Protein 1RDS (pdb70)

Organism: Aspergillus phoenicis (NCBI:txid5063)

Structure (mmCIF, N/CA/C/O backbone):
data_1RDS
#
_entry.id   1RDS
#
_cell.length_a   46.520
_cell.length_b   60.570
_cell.length_c   34.950
_cell.angle_alpha   90.00
_cell.angle_beta   90.00
_cell.angle_gamma   90.00
#
_symmetry.space_group_name_H-M   'P 21 21 21'
#
loop_
_entity.id
_entity.type
_entity.pdbx_description
1 polymer 'RIBONUCLEASE MS'
2 non-polymer "2'-FLUOROGUANYLYL-(3'-5')-PHOSPHOCYTIDINE"
3 water water
#
loop_
_atom_site.group_PDB
_atom_site.id
_atom_site.type_symbol
_atom_site.label_atom_id
_atom_site.label_alt_id
_atom_site.label_comp_id
_atom_site.label_asym_id
_atom_site.label_entity_id
_atom_site.label_seq_id
_atom_site.pdbx_PDB_ins_code
_atom_site.Cartn_x
_atom_site.Cartn_y
_atom_site.Cartn_z
_atom_site.occupancy
_atom_site.B_iso_or_equiv
_atom_site.auth_seq_id
_atom_site.auth_comp_id
_atom_site.auth_asym_id
_atom_site.auth_atom_id
_atom_site.pdbx_PDB_model_num
ATOM 1 N N . GLU A 1 1 ? 12.518 60.723 20.075 1.00 56.64 1 GLU A N 1
ATOM 2 C CA . GLU A 1 1 ? 13.713 61.018 20.866 1.00 50.41 1 GLU A CA 1
ATOM 3 C C . GLU A 1 1 ? 13.453 60.785 22.340 1.00 47.15 1 GLU A C 1
ATOM 4 O O . GLU A 1 1 ? 13.994 61.425 23.260 1.00 49.32 1 GLU A O 1
ATOM 10 N N . SER A 1 2 ? 12.621 59.773 22.610 1.00 42.14 2 SER A N 1
ATOM 11 C CA . SER A 1 2 ? 12.381 59.429 24.038 1.00 38.18 2 SER A CA 1
ATOM 12 C C . SER A 1 2 ? 13.482 58.423 24.430 1.00 30.23 2 SER A C 1
ATOM 13 O O . SER A 1 2 ? 14.140 57.856 23.553 1.00 29.88 2 SER A O 1
ATOM 16 N N . CYS A 1 3 ? 13.675 58.197 25.707 1.00 24.15 3 CYS A N 1
ATOM 17 C CA . CYS A 1 3 ? 14.662 57.217 26.185 1.00 21.71 3 CYS A CA 1
ATOM 18 C C . CYS A 1 3 ? 13.993 55.841 26.153 1.00 21.36 3 CYS A C 1
ATOM 19 O O . CYS A 1 3 ? 13.130 55.570 27.027 1.00 24.43 3 CYS A O 1
ATOM 22 N N . GLU A 1 4 ? 14.316 54.984 25.214 1.00 22.27 4 GLU A N 1
ATOM 23 C CA . GLU A 1 4 ? 13.711 53.618 25.210 1.00 16.43 4 GLU A CA 1
ATOM 24 C C . GLU A 1 4 ? 14.204 53.016 26.527 1.00 20.77 4 GLU A C 1
ATOM 25 O O . GLU A 1 4 ? 13.445 52.591 27.407 1.00 18.75 4 GLU A O 1
ATOM 31 N N . TYR A 1 5 ? 15.532 53.065 26.674 1.00 17.65 5 TYR A N 1
ATOM 32 C CA . TYR A 1 5 ? 16.115 52.568 27.916 1.00 20.42 5 TYR A CA 1
ATOM 33 C C . TYR A 1 5 ? 16.973 53.647 28.580 1.00 20.42 5 TYR A C 1
ATOM 34 O O . TYR A 1 5 ? 17.551 54.428 27.839 1.00 20.07 5 TYR A O 1
ATOM 43 N N . THR A 1 6 ? 17.043 53.583 29.879 1.00 20.56 6 THR A N 1
ATOM 44 C CA . THR A 1 6 ? 17.880 54.478 30.663 1.00 20.11 6 THR A CA 1
ATOM 45 C C . THR A 1 6 ? 18.836 53.615 31.490 1.00 20.84 6 THR A C 1
ATOM 46 O O . THR A 1 6 ? 18.341 52.945 32.412 1.00 19.81 6 THR A O 1
ATOM 50 N N . CYS A 1 7 ? 20.109 53.663 31.158 1.00 17.13 7 CYS A N 1
ATOM 51 C CA . CYS A 1 7 ? 21.167 52.869 31.861 1.00 20.68 7 CYS A CA 1
ATOM 52 C C . CYS A 1 7 ? 21.859 53.756 32.875 1.00 19.68 7 CYS A C 1
ATOM 53 O O . CYS A 1 7 ? 22.682 54.586 32.455 1.00 19.43 7 CYS A O 1
ATOM 56 N N . GLY A 1 8 ? 21.573 53.649 34.152 1.00 22.76 8 GLY A N 1
ATOM 57 C CA . GLY A 1 8 ? 22.192 54.528 35.171 1.00 22.53 8 GLY A CA 1
ATOM 58 C C . GLY A 1 8 ? 21.601 55.914 34.798 1.00 25.51 8 GLY A C 1
ATOM 59 O O . GLY A 1 8 ? 20.383 56.134 34.908 1.00 27.81 8 GLY A O 1
ATOM 60 N N . SER A 1 9 ? 22.478 56.767 34.318 1.00 23.27 9 SER A N 1
ATOM 61 C CA . SER A 1 9 ? 22.039 58.102 33.905 1.00 26.83 9 SER A CA 1
ATOM 62 C C . SER A 1 9 ? 22.041 58.254 32.394 1.00 24.13 9 SER A C 1
ATOM 63 O O . SER A 1 9 ? 21.722 59.331 31.820 1.00 25.99 9 SER A O 1
ATOM 66 N N . THR A 1 10 ? 22.358 57.212 31.642 1.00 20.02 10 THR A N 1
ATOM 67 C CA . THR A 1 10 ? 22.396 57.302 30.199 1.00 15.12 10 THR A CA 1
ATOM 68 C C . THR A 1 10 ? 21.107 56.942 29.479 1.00 20.77 10 THR A C 1
ATOM 69 O O . THR A 1 10 ? 20.544 55.836 29.571 1.00 22.53 10 THR A O 1
ATOM 73 N N . CYS A 1 11 ? 20.722 57.898 28.684 1.00 15.48 11 CYS A N 1
ATOM 74 C CA . CYS A 1 11 ? 19.569 57.879 27.806 1.00 17.85 11 CYS A CA 1
ATOM 75 C C . CYS A 1 11 ? 19.779 57.266 26.451 1.00 16.12 11 CYS A C 1
ATOM 76 O O . CYS A 1 11 ? 20.458 57.771 25.547 1.00 16.28 11 CYS A O 1
ATOM 79 N N . TYR A 1 12 ? 19.109 56.124 26.196 1.00 17.36 12 TYR A N 1
ATOM 80 C CA . TYR A 1 12 ? 19.208 55.492 24.890 1.00 14.70 12 TYR A CA 1
ATOM 81 C C . TYR A 1 12 ? 17.865 55.632 24.188 1.00 16.16 12 TYR A C 1
ATOM 82 O O . TYR A 1 12 ? 16.859 55.246 24.775 1.00 19.88 12 TYR A O 1
ATOM 91 N N . TRP A 1 13 ? 17.975 56.137 23.004 1.00 16.84 13 TRP A N 1
ATOM 92 C CA . TRP A 1 13 ? 16.835 56.313 22.106 1.00 17.89 13 TRP A CA 1
ATOM 93 C C . TRP A 1 13 ? 16.671 54.960 21.374 1.00 20.51 13 TRP A C 1
ATOM 94 O O . TRP A 1 13 ? 17.682 54.246 21.258 1.00 17.01 13 TRP A O 1
ATOM 105 N N . SER A 1 14 ? 15.475 54.745 20.848 1.00 19.37 14 SER A N 1
ATOM 106 C CA . SER A 1 14 ? 15.174 53.515 20.121 1.00 15.89 14 SER A CA 1
ATOM 107 C C . SER A 1 14 ? 16.153 53.282 19.000 1.00 16.58 14 SER A C 1
ATOM 108 O O . SER A 1 14 ? 16.523 52.153 18.644 1.00 16.50 14 SER A O 1
ATOM 111 N N . SER A 1 15 ? 16.583 54.392 18.432 1.00 14.13 15 SER A N 1
ATOM 112 C CA . SER A 1 15 ? 17.503 54.339 17.287 1.00 12.09 15 SER A CA 1
ATOM 113 C C . SER A 1 15 ? 18.873 53.902 17.781 1.00 12.46 15 SER A C 1
ATOM 114 O O . SER A 1 15 ? 19.583 53.223 16.996 1.00 14.98 15 SER A O 1
ATOM 117 N N . ASP A 1 16 ? 19.215 54.268 18.993 1.00 12.57 16 ASP A N 1
ATOM 118 C CA . ASP A 1 16 ? 20.521 53.903 19.578 1.00 10.21 16 ASP A CA 1
ATOM 119 C C . ASP A 1 16 ? 20.560 52.342 19.744 1.00 11.05 16 ASP A C 1
ATOM 120 O O . ASP A 1 16 ? 21.512 51.746 19.257 1.00 11.46 16 ASP A O 1
ATOM 125 N N . VAL A 1 17 ? 19.521 51.905 20.376 1.00 12.59 17 VAL A N 1
ATOM 126 C CA . VAL A 1 17 ? 19.320 50.449 20.640 1.00 12.79 17 VAL A CA 1
ATOM 127 C C . VAL A 1 17 ? 19.377 49.640 19.357 1.00 14.92 17 VAL A C 1
ATOM 128 O O . VAL A 1 17 ? 20.150 48.672 19.199 1.00 14.29 17 VAL A O 1
ATOM 132 N N . SER A 1 18 ? 18.600 49.969 18.345 1.00 13.73 18 SER A N 1
ATOM 133 C CA . SER A 1 18 ? 18.480 49.362 17.054 1.00 16.35 18 SER A CA 1
ATOM 134 C C . SER A 1 18 ? 19.811 49.319 16.334 1.00 21.15 18 SER A C 1
ATOM 135 O O . SER A 1 18 ? 20.164 48.282 15.754 1.00 15.63 18 SER A O 1
ATOM 138 N N . ALA A 1 19 ? 20.517 50.444 16.333 1.00 16.93 19 ALA A N 1
ATOM 139 C CA . ALA A 1 19 ? 21.827 50.445 15.653 1.00 15.22 19 ALA A CA 1
ATOM 140 C C . ALA A 1 19 ? 22.803 49.510 16.406 1.00 10.16 19 ALA A C 1
ATOM 141 O O . ALA A 1 19 ? 23.636 48.886 15.706 1.00 16.70 19 ALA A O 1
ATOM 143 N N . ALA A 1 20 ? 22.694 49.471 17.722 1.00 10.79 20 ALA A N 1
ATOM 144 C CA . ALA A 1 20 ? 23.642 48.626 18.465 1.00 11.13 20 ALA A CA 1
ATOM 145 C C . ALA A 1 20 ? 23.316 47.153 18.087 1.00 17.58 20 ALA A C 1
ATOM 146 O O . ALA A 1 20 ? 24.195 46.361 17.642 1.00 19.20 20 ALA A O 1
ATOM 148 N N . LYS A 1 21 ? 22.032 46.867 18.270 1.00 16.44 21 LYS A N 1
ATOM 149 C CA . LYS A 1 21 ? 21.601 45.472 17.971 1.00 15.69 21 LYS A CA 1
ATOM 150 C C . LYS A 1 21 ? 21.968 45.111 16.563 1.00 14.29 21 LYS A C 1
ATOM 151 O O . LYS A 1 21 ? 22.497 44.002 16.317 1.00 14.35 21 LYS A O 1
ATOM 157 N N . ALA A 1 22 ? 21.692 45.972 15.609 1.00 13.42 22 ALA A N 1
ATOM 158 C CA . ALA A 1 22 ? 21.984 45.715 14.205 1.00 16.50 22 ALA A CA 1
ATOM 159 C C . ALA A 1 22 ? 23.454 45.358 13.992 1.00 18.36 22 ALA A C 1
ATOM 160 O O . ALA A 1 22 ? 23.707 44.432 13.225 1.00 18.10 22 ALA A O 1
ATOM 162 N N . LYS A 1 23 ? 24.384 46.040 14.625 1.00 17.28 23 LYS A N 1
ATOM 163 C CA . LYS A 1 23 ? 25.814 45.805 14.513 1.00 18.12 23 LYS A CA 1
ATOM 164 C C . LYS A 1 23 ? 26.202 44.414 15.075 1.00 16.01 23 LYS A C 1
ATOM 165 O O . LYS A 1 23 ? 26.900 43.647 14.403 1.00 14.59 23 LYS A O 1
ATOM 171 N N . GLY A 1 24 ? 25.720 44.226 16.277 1.00 14.79 24 GLY A N 1
ATOM 172 C CA . GLY A 1 24 ? 25.905 43.011 17.095 1.00 17.73 24 GLY A CA 1
ATOM 173 C C . GLY A 1 24 ? 25.486 41.797 16.283 1.00 19.55 24 GLY A C 1
ATOM 174 O O . GLY A 1 24 ? 26.245 40.838 16.175 1.00 20.22 24 GLY A O 1
ATOM 175 N N . TYR A 1 25 ? 24.313 41.899 15.709 1.00 17.90 25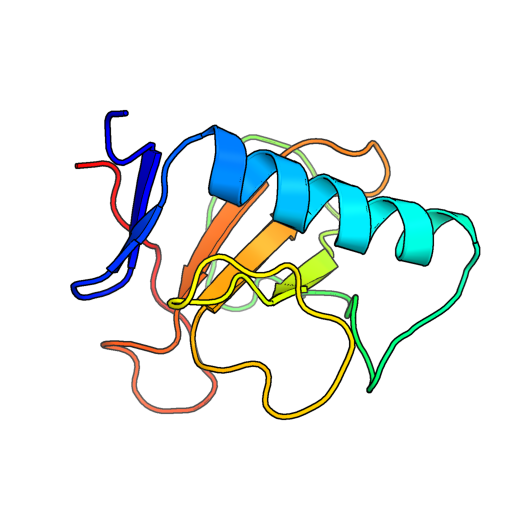 TYR A N 1
ATOM 176 C CA . TYR A 1 25 ? 23.704 40.856 14.893 1.00 17.05 25 TYR A CA 1
ATOM 177 C C . TYR A 1 25 ? 24.387 40.570 13.580 1.00 18.87 25 TYR A C 1
ATOM 178 O O . TYR A 1 25 ? 24.524 39.393 13.153 1.00 18.97 25 TYR A O 1
ATOM 187 N N . SER A 1 26 ? 24.820 41.602 12.870 1.00 15.70 26 SER A N 1
ATOM 188 C CA . SER A 1 26 ? 25.472 41.362 11.576 1.00 18.83 26 SER A CA 1
ATOM 189 C C . SER A 1 26 ? 26.768 40.585 11.854 1.00 19.03 26 SER A C 1
ATOM 190 O O . SER A 1 26 ? 27.178 39.796 10.984 1.00 22.77 26 SER A O 1
ATOM 193 N N . LEU A 1 27 ? 27.365 40.827 13.007 1.00 15.41 27 LEU A N 1
ATOM 194 C CA . LEU A 1 27 ? 28.586 40.116 13.389 1.00 19.33 27 LEU A CA 1
ATOM 195 C C . LEU A 1 27 ? 28.280 38.649 13.764 1.00 20.32 27 LEU A C 1
ATOM 196 O O . LEU A 1 27 ? 29.000 37.726 13.382 1.00 21.46 27 LEU A O 1
ATOM 201 N N . TYR A 1 28 ? 27.211 38.548 14.529 1.00 18.67 28 TYR A N 1
ATOM 202 C CA . TYR A 1 28 ? 26.749 37.215 14.991 1.00 18.27 28 TYR A CA 1
ATOM 203 C C . TYR A 1 28 ? 26.528 36.368 13.754 1.00 20.11 28 TYR A C 1
ATOM 204 O O . TYR A 1 28 ? 27.070 35.266 13.663 1.00 21.17 28 TYR A O 1
ATOM 213 N N . GLU A 1 29 ? 25.783 36.882 12.821 1.00 16.59 29 GLU A N 1
ATOM 214 C CA . GLU A 1 29 ? 25.412 36.260 11.568 1.00 20.51 29 GLU A CA 1
ATOM 215 C C . GLU A 1 29 ? 26.592 35.797 10.729 1.00 27.59 29 GLU A C 1
ATOM 216 O O . GLU A 1 29 ? 26.515 34.750 10.041 1.00 27.06 29 GLU A O 1
ATOM 222 N N . SER A 1 30 ? 27.695 36.515 10.783 1.00 22.81 30 SER A N 1
ATOM 223 C CA . SER A 1 30 ? 28.853 36.120 9.954 1.00 23.93 30 SER A CA 1
ATOM 224 C C . SER A 1 30 ? 29.806 35.219 10.700 1.00 18.26 30 SER A C 1
ATOM 225 O O . SER A 1 30 ? 30.734 34.628 10.134 1.00 25.14 30 SER A O 1
ATOM 228 N N . GLY A 1 31 ? 29.616 35.110 11.976 1.00 18.33 31 GLY A N 1
ATOM 229 C CA . GLY A 1 31 ? 30.450 34.318 12.883 1.00 16.83 31 GLY A CA 1
ATOM 230 C C . GLY A 1 31 ? 31.685 35.087 13.327 1.00 21.45 31 GLY A C 1
ATOM 231 O O . GLY A 1 31 ? 32.671 34.516 13.799 1.00 20.95 31 GLY A O 1
ATOM 232 N N . ASP A 1 32 ? 31.613 36.408 13.229 1.00 21.20 32 ASP A N 1
ATOM 233 C CA . ASP A 1 32 ? 32.722 37.277 13.613 1.00 20.06 32 ASP A CA 1
ATOM 234 C C . ASP A 1 32 ? 32.473 38.000 14.922 1.00 20.48 32 ASP A C 1
ATOM 235 O O . ASP A 1 32 ? 31.363 38.141 15.457 1.00 19.19 32 ASP A O 1
ATOM 240 N N . THR A 1 33 ? 33.627 38.435 15.413 1.00 15.91 33 THR A N 1
ATOM 241 C CA . THR A 1 33 ? 33.634 39.200 16.640 1.00 12.75 33 THR A CA 1
ATOM 242 C C . THR A 1 33 ? 34.652 40.352 16.428 1.00 14.34 33 THR A C 1
ATOM 243 O O . THR A 1 33 ? 35.528 40.318 15.540 1.00 13.60 33 THR A O 1
ATOM 247 N N . ILE A 1 34 ? 34.374 41.330 17.263 1.00 14.59 34 ILE A N 1
ATOM 248 C CA . ILE A 1 34 ? 35.154 42.555 17.437 1.00 14.09 34 ILE A CA 1
ATOM 249 C C . ILE A 1 34 ? 35.434 42.639 18.929 1.00 10.86 34 ILE A C 1
ATOM 250 O O . ILE A 1 34 ? 34.646 42.892 19.863 1.00 11.78 34 ILE A O 1
ATOM 255 N N . ASP A 1 35 ? 36.719 42.334 19.232 1.00 14.26 35 ASP A N 1
ATOM 256 C CA . ASP A 1 35 ? 37.171 42.385 20.628 1.00 10.45 35 ASP A CA 1
ATOM 257 C C . ASP A 1 35 ? 36.244 41.571 21.536 1.00 14.83 35 ASP A C 1
ATOM 258 O O . ASP A 1 35 ? 35.907 41.927 22.663 1.00 13.95 35 ASP A O 1
ATOM 263 N N . ASP A 1 36 ? 35.877 40.414 21.005 1.00 16.10 36 ASP A N 1
ATOM 264 C CA . ASP A 1 36 ? 35.046 39.428 21.731 1.00 15.68 36 ASP A CA 1
ATOM 265 C C . ASP A 1 36 ? 33.585 39.773 21.837 1.00 15.10 36 ASP A C 1
ATOM 266 O O . ASP A 1 36 ? 32.887 39.245 22.728 1.00 18.46 36 ASP A O 1
ATOM 271 N N . TYR A 1 37 ? 33.135 40.625 20.936 1.00 12.28 37 TYR A N 1
ATOM 272 C CA . TYR A 1 37 ? 31.703 41.025 20.919 1.00 13.32 37 TYR A CA 1
ATOM 273 C C . TYR A 1 37 ? 31.212 40.773 19.519 1.00 9.03 37 TYR A C 1
ATOM 274 O O . TYR A 1 37 ? 31.964 41.057 18.566 1.00 10.33 37 TYR A O 1
ATOM 283 N N . PRO A 1 38 ? 30.007 40.202 19.335 1.00 9.29 38 PRO A N 1
ATOM 284 C CA . PRO A 1 38 ? 29.034 39.850 20.373 1.00 8.98 38 PRO A CA 1
ATOM 285 C C . PRO A 1 38 ? 29.469 38.660 21.198 1.00 12.53 38 PRO A C 1
ATOM 286 O O . PRO A 1 38 ? 30.291 37.909 20.672 1.00 12.13 38 PRO A O 1
ATOM 290 N N . HIS A 1 39 ? 29.018 38.558 22.403 1.00 14.92 39 HIS A N 1
ATOM 291 C CA . HIS A 1 39 ? 29.400 37.460 23.301 1.00 17.99 39 HIS A CA 1
ATOM 292 C C . HIS A 1 39 ? 28.130 36.715 23.696 1.00 19.90 39 HIS A C 1
ATOM 293 O O . HIS A 1 39 ? 27.070 37.338 23.814 1.00 16.09 39 HIS A O 1
ATOM 300 N N . GLU A 1 40 ? 28.196 35.409 23.946 1.00 17.86 40 GLU A N 1
ATOM 301 C CA . GLU A 1 40 ? 26.975 34.714 24.402 1.00 16.49 40 GLU A CA 1
ATOM 302 C C . GLU A 1 40 ? 26.734 35.264 25.785 1.00 14.21 40 GLU A C 1
ATOM 303 O O . GLU A 1 40 ? 27.643 35.569 26.588 1.00 14.91 40 GLU A O 1
ATOM 309 N N . TYR A 1 41 ? 25.466 35.429 26.127 1.00 13.34 41 TYR A N 1
ATOM 310 C CA . TYR A 1 41 ? 25.143 35.959 27.473 1.00 16.16 41 TYR A CA 1
ATOM 311 C C . TYR A 1 41 ? 24.256 34.954 28.193 1.00 17.78 41 TYR A C 1
ATOM 312 O O . TYR A 1 41 ? 23.091 34.766 27.767 1.00 14.05 41 TYR A O 1
ATOM 321 N N . HIS A 1 42 ? 24.746 34.330 29.242 1.00 18.55 42 HIS A N 1
ATOM 322 C CA . HIS A 1 42 ? 24.049 33.257 29.965 1.00 19.19 42 HIS A CA 1
ATOM 323 C C . HIS A 1 42 ? 22.734 33.548 30.635 1.00 24.28 42 HIS A C 1
ATOM 324 O O . HIS A 1 42 ? 21.788 32.742 30.764 1.00 21.89 42 HIS A O 1
ATOM 331 N N . ASP A 1 43 ? 22.612 34.802 31.077 1.00 25.33 43 ASP A N 1
ATOM 332 C CA . ASP A 1 43 ? 21.414 35.275 31.802 1.00 22.36 43 ASP A CA 1
ATOM 333 C C . ASP A 1 43 ? 21.519 34.750 33.208 1.00 18.61 43 ASP A C 1
ATOM 334 O O . ASP A 1 43 ? 20.541 34.443 33.915 1.00 21.03 43 ASP A O 1
ATOM 339 N N . TYR A 1 44 ? 22.741 34.678 33.740 1.00 20.74 44 TYR A N 1
ATOM 340 C CA . TYR A 1 44 ? 22.819 34.139 35.121 1.00 26.45 44 TYR A CA 1
ATOM 341 C C . TYR A 1 44 ? 22.017 35.056 36.026 1.00 28.78 44 TYR A C 1
ATOM 342 O O . TYR A 1 44 ? 21.400 34.585 36.996 1.00 31.02 44 TYR A O 1
ATOM 351 N N . GLU A 1 45 ? 22.015 36.355 35.708 1.00 27.90 45 GLU A N 1
ATOM 352 C CA . GLU A 1 45 ? 21.263 37.308 36.522 1.00 22.75 45 GLU A CA 1
ATOM 353 C C . GLU A 1 45 ? 19.804 36.976 36.673 1.00 23.97 45 GLU A C 1
ATOM 354 O O . GLU A 1 45 ? 19.240 37.287 37.737 1.00 24.06 45 GLU A O 1
ATOM 360 N N . GLY A 1 46 ? 19.182 36.338 35.705 1.00 27.29 46 GLY A N 1
ATOM 361 C CA . GLY A 1 46 ? 17.772 35.962 35.877 1.00 29.00 46 GLY A CA 1
ATOM 362 C C . GLY A 1 46 ? 16.789 36.916 35.258 1.00 30.12 46 GLY A C 1
ATOM 363 O O . GLY A 1 46 ? 15.613 36.950 35.666 1.00 30.15 46 GLY A O 1
ATOM 364 N N . PHE A 1 47 ? 17.222 37.695 34.284 1.00 31.48 47 PHE A N 1
ATOM 365 C CA . PHE A 1 47 ? 16.289 38.642 33.620 1.00 30.66 47 PHE A CA 1
ATOM 366 C C . PHE A 1 47 ? 15.219 37.827 32.899 1.00 30.54 47 PHE A C 1
ATOM 367 O O . PHE A 1 47 ? 15.648 36.862 32.236 1.00 32.31 47 PHE A O 1
ATOM 375 N N . ASP A 1 48 ? 13.963 38.209 33.048 1.00 29.50 48 ASP A N 1
ATOM 376 C CA . ASP A 1 48 ? 12.951 37.384 32.304 1.00 32.48 48 ASP A CA 1
ATOM 377 C C . ASP A 1 48 ? 12.733 38.268 31.094 1.00 28.75 48 ASP A C 1
ATOM 378 O O . ASP A 1 48 ? 12.007 39.255 31.126 1.00 31.45 48 ASP A O 1
ATOM 383 N N . PHE A 1 49 ? 13.500 37.930 30.081 1.00 26.03 49 PHE A N 1
ATOM 384 C CA . PHE A 1 49 ? 13.485 38.653 28.802 1.00 25.23 49 PHE A CA 1
ATOM 385 C C . PHE A 1 49 ? 12.273 38.186 27.991 1.00 27.00 49 PHE A C 1
ATOM 386 O O . PHE A 1 49 ? 11.950 36.983 27.965 1.00 30.10 49 PHE A O 1
ATOM 394 N N . PRO A 1 50 ? 11.641 39.112 27.302 1.00 27.30 50 PRO A N 1
ATOM 395 C CA . PRO A 1 50 ? 10.451 38.855 26.502 1.00 26.21 50 PRO A CA 1
ATOM 396 C C . PRO A 1 50 ? 10.623 38.024 25.263 1.00 26.06 50 PRO A C 1
ATOM 397 O O . PRO A 1 50 ? 9.590 37.679 24.628 1.00 26.47 50 PRO A O 1
ATOM 401 N N . VAL A 1 51 ? 11.863 37.758 24.872 1.00 22.11 51 VAL A N 1
ATOM 402 C CA . VAL A 1 51 ? 12.095 36.947 23.656 1.00 24.02 51 VAL A CA 1
ATOM 403 C C . VAL A 1 51 ? 12.900 35.714 24.121 1.00 22.48 51 VAL A C 1
ATOM 404 O O . VAL A 1 51 ? 13.497 35.786 25.207 1.00 25.09 51 VAL A O 1
ATOM 408 N N . SER A 1 52 ? 12.919 34.651 23.350 1.00 22.87 52 SER A N 1
ATOM 409 C CA . SER A 1 52 ? 13.671 33.470 23.841 1.00 25.41 52 SER A CA 1
ATOM 410 C C . SER A 1 52 ? 15.164 33.544 23.557 1.00 26.83 52 SER A C 1
ATOM 411 O O . SER A 1 52 ? 15.612 34.280 22.657 1.00 25.20 52 SER A O 1
ATOM 414 N N . GLY A 1 53 ? 15.878 32.719 24.320 1.00 22.71 53 GLY A N 1
ATOM 415 C CA . GLY A 1 53 ? 17.340 32.597 24.201 1.00 20.12 53 GLY A CA 1
ATOM 416 C C . GLY A 1 53 ? 17.695 31.735 23.0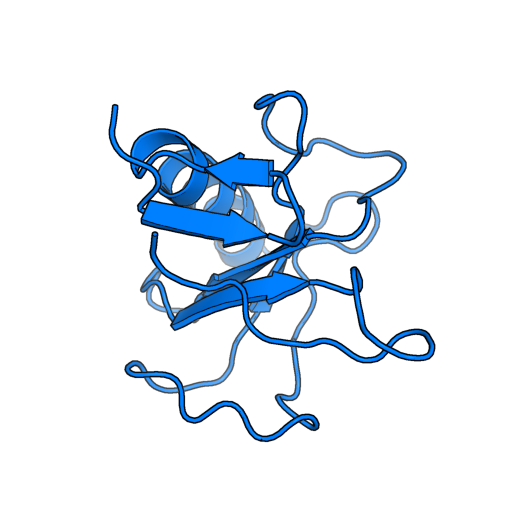18 1.00 21.26 53 GLY A C 1
ATOM 417 O O . GLY A 1 53 ? 16.832 31.277 22.247 1.00 25.88 53 GLY A O 1
ATOM 418 N N . THR A 1 54 ? 18.962 31.430 22.750 1.00 20.62 54 THR A N 1
ATOM 419 C CA . THR A 1 54 ? 20.046 31.944 23.610 1.00 16.53 54 THR A CA 1
ATOM 420 C C . THR A 1 54 ? 20.175 33.439 23.210 1.00 12.16 54 THR A C 1
ATOM 421 O O . THR A 1 54 ? 19.718 33.850 22.124 1.00 13.29 54 THR A O 1
ATOM 425 N N . TYR A 1 55 ? 20.814 34.063 24.160 1.00 15.87 55 TYR A N 1
ATOM 426 C CA . TYR A 1 55 ? 21.064 35.529 23.992 1.00 15.21 55 TYR A CA 1
ATOM 427 C C . TYR A 1 55 ? 22.536 35.843 23.779 1.00 18.43 55 TYR A C 1
ATOM 428 O O . TYR A 1 55 ? 23.478 35.155 24.202 1.00 14.51 55 TYR A O 1
ATOM 437 N N . TYR A 1 56 ? 22.703 37.003 23.145 1.00 16.50 56 TYR A N 1
ATOM 438 C CA . TYR A 1 56 ? 24.062 37.524 22.877 1.00 16.83 56 TYR A CA 1
ATOM 439 C C . TYR A 1 56 ? 24.070 38.973 23.385 1.00 17.19 56 TYR A C 1
ATOM 440 O O . TYR A 1 56 ? 23.002 39.633 23.443 1.00 15.39 56 TYR A O 1
ATOM 449 N N . GLU A 1 57 ? 25.215 39.438 23.800 1.00 14.68 57 GLU A N 1
ATOM 450 C CA . GLU A 1 57 ? 25.326 40.835 24.290 1.00 10.83 57 GLU A CA 1
ATOM 451 C C . GLU A 1 57 ? 26.329 41.506 23.358 1.00 14.10 57 GLU A C 1
ATOM 452 O O . GLU A 1 57 ? 27.295 41.022 22.753 1.00 12.65 57 GLU A O 1
ATOM 458 N N . TYR A 1 58 ? 26.071 42.808 23.163 1.00 14.47 58 TYR A N 1
ATOM 459 C CA . TYR A 1 58 ? 26.933 43.671 22.339 1.00 13.09 58 TYR A CA 1
ATOM 460 C C . TYR A 1 58 ? 26.911 45.045 23.025 1.00 13.62 58 TYR A C 1
ATOM 461 O O . TYR A 1 58 ? 25.846 45.421 23.555 1.00 15.34 58 TYR A O 1
ATOM 470 N N . PRO A 1 59 ? 28.072 45.653 23.134 1.00 16.92 59 PRO A N 1
ATOM 471 C CA . PRO A 1 59 ? 28.090 46.974 23.824 1.00 14.62 59 PRO A CA 1
ATOM 472 C C . PRO A 1 59 ? 27.200 47.985 23.085 1.00 10.11 59 PRO A C 1
ATOM 473 O O . PRO A 1 59 ? 27.054 47.990 21.859 1.00 12.83 59 PRO A O 1
ATOM 477 N N . ILE A 1 60 ? 26.633 48.782 23.950 1.00 11.05 60 ILE A N 1
ATOM 478 C CA . ILE A 1 60 ? 25.800 49.949 23.530 1.00 16.19 60 ILE A CA 1
ATOM 479 C C . ILE A 1 60 ? 26.553 51.091 24.270 1.00 8.42 60 ILE A C 1
ATOM 480 O O . ILE A 1 60 ? 26.710 51.061 25.498 1.00 10.93 60 ILE A O 1
ATOM 485 N N . MET A 1 61 ? 27.001 52.050 23.481 1.00 15.74 61 MET A N 1
ATOM 486 C CA . MET A 1 61 ? 27.859 53.172 23.908 1.00 13.97 61 MET A CA 1
ATOM 487 C C . MET A 1 61 ? 27.211 54.510 24.279 1.00 14.95 61 MET A C 1
ATOM 488 O O . MET A 1 61 ? 26.369 54.934 23.494 1.00 13.41 61 MET A O 1
ATOM 493 N N . SER A 1 62 ? 27.648 55.031 25.411 1.00 14.96 62 SER A N 1
ATOM 494 C CA . SER A 1 62 ? 27.073 56.294 25.932 1.00 17.10 62 SER A CA 1
ATOM 495 C C . SER A 1 62 ? 27.358 57.509 25.081 1.00 18.59 62 SER A C 1
ATOM 496 O O . SER A 1 62 ? 26.755 58.570 25.377 1.00 17.88 62 SER A O 1
ATOM 499 N N . ASP A 1 63 ? 28.190 57.415 24.083 1.00 16.82 63 ASP A N 1
ATOM 500 C CA . ASP A 1 63 ? 28.520 58.472 23.146 1.00 18.68 63 ASP A CA 1
ATOM 501 C C . ASP A 1 63 ? 27.671 58.274 21.879 1.00 19.01 63 ASP A C 1
ATOM 502 O O . ASP A 1 63 ? 27.718 59.092 20.950 1.00 15.59 63 ASP A O 1
ATOM 507 N N . TYR A 1 64 ? 26.913 57.173 21.815 1.00 15.92 64 TYR A N 1
ATOM 508 C CA . TYR A 1 64 ? 26.005 56.932 20.682 1.00 11.48 64 TYR A CA 1
ATOM 509 C C . TYR A 1 64 ? 26.606 56.546 19.382 1.00 13.44 64 TYR A C 1
ATOM 510 O O . TYR A 1 64 ? 26.046 56.544 18.278 1.00 17.66 64 TYR A O 1
ATOM 519 N N . ASP A 1 65 ? 27.858 56.187 19.458 1.00 11.29 65 ASP A N 1
ATOM 520 C CA . ASP A 1 65 ? 28.560 55.666 18.269 1.00 12.25 65 ASP A CA 1
ATOM 521 C C . ASP A 1 65 ? 28.364 54.088 18.458 1.00 7.28 65 ASP A C 1
ATOM 522 O O . ASP A 1 65 ? 28.284 53.687 19.621 1.00 11.15 65 ASP A O 1
ATOM 527 N N . VAL A 1 66 ? 28.332 53.475 17.335 1.00 12.31 66 VAL A N 1
ATOM 528 C CA . VAL A 1 66 ? 28.185 51.962 17.374 1.00 13.98 66 VAL A CA 1
ATOM 529 C C . VAL A 1 66 ? 29.524 51.385 17.774 1.00 15.18 66 VAL A C 1
ATOM 530 O O . VAL A 1 66 ? 30.572 51.842 17.283 1.00 17.40 66 VAL A O 1
ATOM 534 N N . TYR A 1 67 ? 29.510 50.397 18.643 1.00 16.15 67 TYR A N 1
ATOM 535 C CA . TYR A 1 67 ? 30.769 49.748 19.100 1.00 17.08 67 TYR A CA 1
ATOM 536 C C . TYR A 1 67 ? 31.495 49.134 17.916 1.00 12.89 67 TYR A C 1
ATOM 537 O O . TYR A 1 67 ? 30.880 48.465 17.057 1.00 12.98 67 TYR A O 1
ATOM 546 N N . THR A 1 68 ? 32.788 49.368 17.802 1.00 12.19 68 THR A N 1
ATOM 547 C CA . THR A 1 68 ? 33.590 48.812 16.694 1.00 13.19 68 THR A CA 1
ATOM 548 C C . THR A 1 68 ? 34.979 48.448 17.225 1.00 10.22 68 THR A C 1
ATOM 549 O O . THR A 1 68 ? 36.022 48.428 16.506 1.00 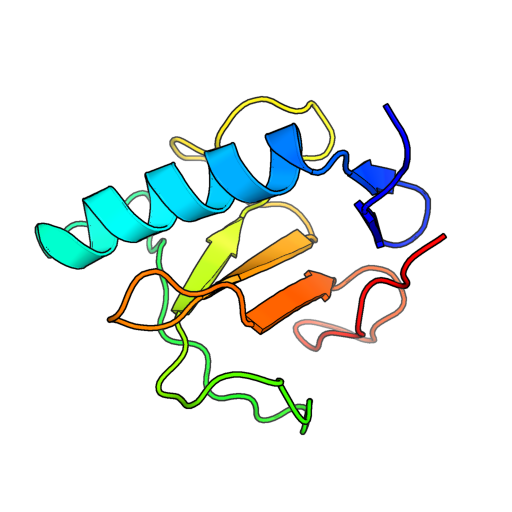18.31 68 THR A O 1
ATOM 553 N N . GLY A 1 69 ? 35.021 48.157 18.488 1.00 11.76 69 GLY A N 1
ATOM 554 C CA . GLY A 1 69 ? 36.267 47.827 19.188 1.00 14.01 69 GLY A CA 1
ATOM 555 C C . GLY A 1 69 ? 36.588 48.808 20.296 1.00 16.63 69 GLY A C 1
ATOM 556 O O . GLY A 1 69 ? 36.081 49.976 20.429 1.00 19.82 69 GLY A O 1
ATOM 557 N N . GLY A 1 70 ? 37.471 48.354 21.144 1.00 13.54 70 GLY A N 1
ATOM 558 C CA . GLY A 1 70 ? 37.980 49.086 22.295 1.00 15.81 70 GLY A CA 1
ATOM 559 C C . GLY A 1 70 ? 37.176 48.798 23.547 1.00 18.23 70 GLY A C 1
ATOM 560 O O . GLY A 1 70 ? 36.520 47.758 23.630 1.00 16.68 70 GLY A O 1
ATOM 561 N N . SER A 1 71 ? 37.263 49.707 24.485 1.00 14.47 71 SER A N 1
ATOM 562 C CA . SER A 1 71 ? 36.578 49.608 25.765 1.00 18.06 71 SER A CA 1
ATOM 563 C C . SER A 1 71 ? 35.079 49.520 25.490 1.00 21.17 71 SER A C 1
ATOM 564 O O . SER A 1 71 ? 34.606 50.414 24.804 1.00 18.97 71 SER A O 1
ATOM 567 N N . PRO A 1 72 ? 34.398 48.491 25.973 1.00 19.94 72 PRO A N 1
ATOM 568 C CA . PRO A 1 72 ? 32.973 48.294 25.745 1.00 19.11 72 PRO A CA 1
ATOM 569 C C . PRO A 1 72 ? 32.075 49.062 26.706 1.00 17.00 72 PRO A C 1
ATOM 570 O O . PRO A 1 72 ? 30.868 49.216 26.448 1.00 16.76 72 PRO A O 1
ATOM 574 N N . GLY A 1 73 ? 32.619 49.520 27.811 1.00 16.94 73 GLY A N 1
ATOM 575 C CA . GLY A 1 73 ? 31.842 50.283 28.770 1.00 18.26 73 GLY A CA 1
ATOM 576 C C . GLY A 1 73 ? 30.913 49.352 29.540 1.00 19.45 73 GLY A C 1
ATOM 577 O O . GLY A 1 73 ? 31.064 48.120 29.501 1.00 18.19 73 GLY A O 1
ATOM 578 N N . ALA A 1 74 ? 29.999 50.003 30.232 1.00 15.22 74 ALA A N 1
ATOM 579 C CA . ALA A 1 74 ? 29.068 49.354 31.137 1.00 20.45 74 ALA A CA 1
ATOM 580 C C . ALA A 1 74 ? 27.732 48.844 30.606 1.00 18.71 74 ALA A C 1
ATOM 581 O O . ALA A 1 74 ? 27.086 48.085 31.352 1.0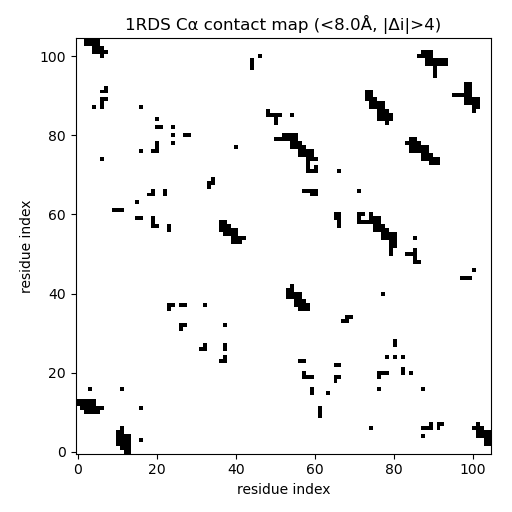0 21.33 74 ALA A O 1
ATOM 583 N N . ASP A 1 75 ? 27.381 49.239 29.403 1.00 17.61 75 ASP A N 1
ATOM 584 C CA . ASP A 1 75 ? 26.063 48.884 28.870 1.00 16.03 75 ASP A CA 1
ATOM 585 C C . ASP A 1 75 ? 26.093 47.874 27.758 1.00 12.22 75 ASP A C 1
ATOM 586 O O . ASP A 1 75 ? 26.973 47.882 26.900 1.00 13.64 75 ASP A O 1
ATOM 591 N N . ARG A 1 76 ? 25.032 47.068 27.745 1.00 14.12 76 ARG A N 1
ATOM 592 C CA . ARG A 1 76 ? 24.864 46.014 26.725 1.00 11.77 76 ARG A CA 1
ATOM 593 C C . ARG A 1 76 ? 23.434 45.855 26.217 1.00 4.79 76 ARG A C 1
ATOM 594 O O . ARG A 1 76 ? 22.501 45.887 27.013 1.00 12.86 76 ARG A O 1
ATOM 602 N N . VAL A 1 77 ? 23.389 45.644 24.954 1.00 5.60 77 VAL A N 1
ATOM 603 C CA . VAL A 1 77 ? 22.162 45.397 24.192 1.00 7.17 77 VAL A CA 1
ATOM 604 C C . VAL A 1 77 ? 22.097 43.837 24.187 1.00 9.13 77 VAL A C 1
ATOM 605 O O . VAL A 1 77 ? 23.144 43.264 23.908 1.00 11.72 77 VAL A O 1
ATOM 609 N N . ILE A 1 78 ? 20.946 43.329 24.492 1.00 11.02 78 ILE A N 1
ATOM 610 C CA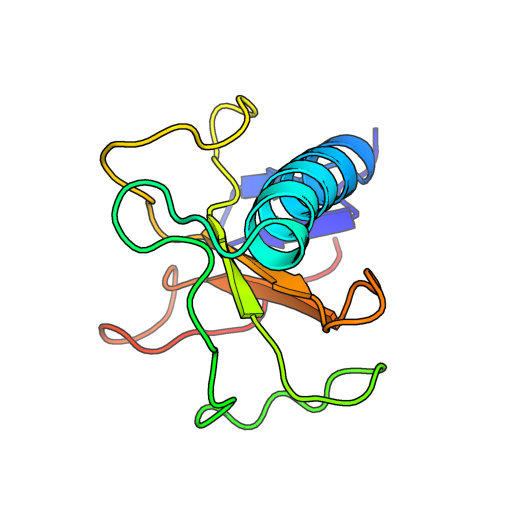 . ILE A 1 78 ? 20.794 41.825 24.495 1.00 11.13 78 ILE A CA 1
ATOM 611 C C . ILE A 1 78 ? 19.875 41.456 23.371 1.00 13.59 78 ILE A C 1
ATOM 612 O O . ILE A 1 78 ? 18.774 42.033 23.382 1.00 12.74 78 ILE A O 1
ATOM 617 N N . PHE A 1 79 ? 20.324 40.535 22.529 1.00 13.62 79 PHE A N 1
ATOM 618 C CA . PHE A 1 79 ? 19.524 40.107 21.368 1.00 11.27 79 PHE A CA 1
ATOM 619 C C . PHE A 1 79 ? 19.682 38.560 21.200 1.00 12.69 79 PHE A C 1
ATOM 620 O O . PHE A 1 79 ? 20.555 37.976 21.836 1.00 14.84 79 PHE A O 1
ATOM 628 N N . ASN A 1 80 ? 18.852 38.013 20.363 1.00 16.38 80 ASN A N 1
ATOM 629 C CA . ASN A 1 80 ? 18.901 36.526 20.123 1.00 16.75 80 ASN A CA 1
ATOM 630 C C . ASN A 1 80 ? 19.317 36.252 18.712 1.00 16.12 80 ASN A C 1
ATOM 631 O O . ASN A 1 80 ? 19.550 37.140 17.884 1.00 16.19 80 ASN A O 1
ATOM 636 N N . GLY A 1 81 ? 19.410 34.977 18.301 1.00 11.88 81 GLY A N 1
ATOM 637 C CA . GLY A 1 81 ? 19.822 34.622 16.949 1.00 10.08 81 GLY A CA 1
ATOM 638 C C . GLY A 1 81 ? 18.815 34.920 15.861 1.00 9.11 81 GLY A C 1
ATOM 639 O O . GLY A 1 81 ? 19.126 34.781 14.684 1.00 14.10 81 GLY A O 1
ATOM 640 N N . ASP A 1 82 ? 17.655 35.421 16.314 1.00 13.27 82 ASP A N 1
ATOM 641 C CA . ASP A 1 82 ? 16.652 35.839 15.313 1.00 13.59 82 ASP A CA 1
ATOM 642 C C . ASP A 1 82 ? 16.657 37.375 15.169 1.00 15.14 82 ASP A C 1
ATOM 643 O O . ASP A 1 82 ? 15.755 37.927 14.523 1.00 14.07 82 ASP A O 1
ATOM 648 N N . ASP A 1 83 ? 17.622 38.017 15.780 1.00 16.11 83 ASP A N 1
ATOM 649 C CA . ASP A 1 83 ? 17.726 39.512 15.675 1.00 15.45 83 ASP A CA 1
ATOM 650 C C . ASP A 1 83 ? 16.620 40.182 16.460 1.00 19.30 83 ASP A C 1
ATOM 651 O O . ASP A 1 83 ? 16.123 41.305 16.176 1.00 22.36 83 ASP A O 1
ATOM 656 N N . GLU A 1 84 ? 16.181 39.539 17.514 1.00 16.42 84 GLU A N 1
ATOM 657 C CA . GLU A 1 84 ? 15.077 40.193 18.275 1.00 19.28 84 GLU A CA 1
ATOM 658 C C . GLU A 1 84 ? 15.675 40.867 19.484 1.00 18.59 84 GLU A C 1
ATOM 659 O O . GLU A 1 84 ? 16.668 40.349 19.993 1.00 18.20 84 GLU A O 1
ATOM 665 N N . LEU A 1 85 ? 15.090 41.963 19.934 1.00 13.13 85 LEU A N 1
ATOM 666 C CA . LEU A 1 85 ? 15.644 42.620 21.104 1.00 11.99 85 LEU A CA 1
ATOM 667 C C . LEU A 1 85 ? 15.129 41.986 22.367 1.00 13.67 85 LEU A C 1
ATOM 668 O O . LEU A 1 85 ? 13.894 41.816 22.462 1.00 16.99 85 LEU A O 1
ATOM 673 N N . ALA A 1 86 ? 16.008 41.673 23.309 1.00 10.32 86 ALA A N 1
ATOM 674 C CA . ALA A 1 86 ? 15.628 41.086 24.579 1.00 15.12 86 ALA A CA 1
ATOM 675 C C . ALA A 1 86 ? 15.540 42.206 25.619 1.00 17.22 86 ALA A C 1
ATOM 676 O O . ALA A 1 86 ? 14.624 42.214 26.446 1.00 16.68 86 ALA A O 1
ATOM 678 N N . GLY A 1 87 ? 16.518 43.086 25.547 1.00 17.39 87 GLY A N 1
ATOM 679 C CA . GLY A 1 87 ? 16.602 44.231 26.471 1.00 13.35 87 GLY A CA 1
ATOM 680 C C . GLY A 1 87 ? 17.993 44.865 26.375 1.00 13.06 87 GLY A C 1
ATOM 681 O O . GLY A 1 87 ? 18.787 44.569 25.467 1.00 12.13 87 GLY A O 1
ATOM 682 N N . VAL A 1 88 ? 18.212 45.741 27.317 1.00 15.41 88 VAL A N 1
ATOM 683 C CA . VAL A 1 88 ? 19.385 46.570 27.572 1.00 14.83 88 VAL A CA 1
ATOM 684 C C . VAL A 1 88 ? 19.640 46.498 29.066 1.00 12.35 88 VAL A C 1
ATOM 685 O O . VAL A 1 88 ? 18.906 46.684 30.055 1.00 14.56 88 VAL A O 1
ATOM 689 N N . ILE A 1 89 ? 20.906 46.144 29.305 1.00 12.77 89 ILE A N 1
ATOM 690 C CA . ILE A 1 89 ? 21.419 45.958 30.664 1.00 11.24 89 ILE A CA 1
ATOM 691 C C . ILE A 1 89 ? 22.731 46.700 30.867 1.00 12.51 89 ILE A C 1
ATOM 692 O O . ILE A 1 89 ? 23.367 47.134 29.904 1.00 16.34 89 ILE A O 1
ATOM 697 N N . THR A 1 90 ? 23.091 46.773 32.132 1.00 18.10 90 THR A N 1
ATOM 698 C CA . THR A 1 90 ? 24.251 47.496 32.605 1.00 18.50 90 THR A CA 1
ATOM 699 C C . THR A 1 90 ? 24.899 47.113 33.905 1.00 15.93 90 THR A C 1
ATOM 700 O O . THR A 1 90 ? 24.332 46.643 34.898 1.00 19.32 90 THR A O 1
ATOM 704 N N . HIS A 1 91 ? 26.201 47.415 33.887 1.00 18.39 91 HIS A N 1
ATOM 705 C CA . HIS A 1 91 ? 27.029 47.177 35.078 1.00 20.55 91 HIS A CA 1
ATOM 706 C C . HIS A 1 91 ? 26.822 48.311 36.078 1.00 25.87 91 HIS A C 1
ATOM 707 O O . HIS A 1 91 ? 27.081 48.145 37.290 1.00 29.37 91 HIS A O 1
ATOM 714 N N . THR A 1 92 ? 26.377 49.464 35.570 1.00 27.14 92 THR A N 1
ATOM 715 C CA . THR A 1 92 ? 26.121 50.666 36.360 1.00 24.91 92 THR A CA 1
ATOM 716 C C . THR A 1 92 ? 25.074 50.376 37.434 1.00 25.07 92 THR A C 1
ATOM 717 O O . THR A 1 92 ? 23.930 50.135 37.055 1.00 28.47 92 THR A O 1
ATOM 721 N N . GLY A 1 93 ? 25.479 50.422 38.673 1.00 24.01 93 GLY A N 1
ATOM 722 C CA . GLY A 1 93 ? 24.629 50.139 39.823 1.00 27.80 93 GLY A CA 1
ATOM 723 C C . GLY A 1 93 ? 24.819 48.681 40.227 1.00 34.41 93 GLY A C 1
ATOM 724 O O . GLY A 1 93 ? 24.160 48.228 41.184 1.00 40.62 93 GLY A O 1
ATOM 725 N N . ALA A 1 94 ? 25.657 47.904 39.562 1.00 34.27 94 ALA A N 1
ATOM 726 C CA . ALA A 1 94 ? 25.831 46.497 39.987 1.00 35.10 94 ALA A CA 1
ATOM 727 C C . ALA A 1 94 ? 27.217 46.361 40.593 1.00 37.93 94 ALA A C 1
ATOM 728 O O . ALA A 1 94 ? 28.099 47.148 40.238 1.00 35.84 94 ALA A O 1
ATOM 730 N N . SER A 1 95 ? 27.383 45.392 41.466 1.00 42.29 95 SER A N 1
ATOM 731 C CA . SER A 1 95 ? 28.588 45.060 42.211 1.00 44.90 95 SER A CA 1
ATOM 732 C C . SER A 1 95 ? 29.846 44.853 41.383 1.00 46.24 95 SER A C 1
ATOM 733 O O . SER A 1 95 ? 30.839 45.535 41.768 1.00 50.16 95 SER A O 1
ATOM 736 N N . GLY A 1 96 ? 29.858 43.990 40.372 1.00 43.66 96 GLY A N 1
ATOM 737 C CA . GLY A 1 96 ? 31.169 43.873 39.654 1.00 41.06 96 GLY A CA 1
ATOM 738 C C . GLY A 1 96 ? 30.932 43.763 38.152 1.00 40.52 96 GLY A C 1
ATOM 739 O O . GLY A 1 96 ? 30.658 44.719 37.423 1.00 37.85 96 GLY A O 1
ATOM 740 N N . ASP A 1 97 ? 31.064 42.515 37.731 1.00 41.50 97 ASP A N 1
ATOM 741 C CA . ASP A 1 97 ? 30.867 42.076 36.347 1.00 38.26 97 ASP A CA 1
ATOM 742 C C . ASP A 1 97 ? 29.422 41.589 36.148 1.00 35.94 97 ASP A C 1
ATOM 743 O O . ASP A 1 97 ? 29.095 40.980 35.114 1.00 33.21 97 ASP A O 1
ATOM 748 N N . ASP A 1 98 ? 28.623 41.843 37.164 1.00 32.45 98 ASP A N 1
ATOM 749 C CA . ASP A 1 98 ? 27.201 41.506 37.225 1.00 34.17 98 ASP A CA 1
ATOM 750 C C . ASP A 1 98 ? 26.471 42.727 36.623 1.00 32.49 98 ASP A C 1
ATOM 751 O O . ASP A 1 98 ? 27.021 43.841 36.536 1.00 35.58 98 ASP A O 1
ATOM 756 N N . PHE A 1 99 ? 25.258 42.470 36.227 1.00 26.77 99 PHE A N 1
ATOM 757 C CA . PHE A 1 99 ? 24.387 43.452 35.601 1.00 24.85 99 PHE A CA 1
ATOM 758 C C . PHE A 1 99 ? 23.061 43.667 36.311 1.00 24.59 99 PHE A C 1
ATOM 759 O O . PHE A 1 99 ? 22.612 42.799 37.065 1.00 24.29 99 PHE A O 1
ATOM 767 N N . VAL A 1 100 ? 22.520 44.829 35.994 1.00 21.92 100 VAL A N 1
ATOM 768 C CA . VAL A 1 100 ? 21.188 45.239 36.489 1.00 18.29 100 VAL A CA 1
ATOM 769 C C . VAL A 1 100 ? 20.442 45.653 35.232 1.00 18.19 100 VAL A C 1
ATOM 770 O O . VAL A 1 100 ? 21.091 45.899 34.186 1.00 20.47 100 VAL A O 1
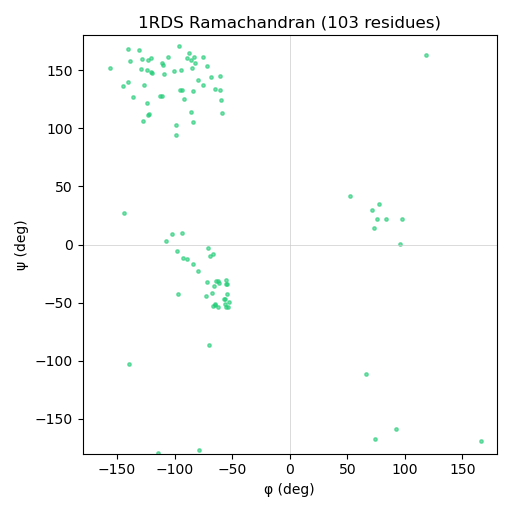ATOM 774 N N . ALA A 1 101 ? 19.123 45.678 35.273 1.00 17.79 101 ALA A N 1
ATOM 775 C CA . ALA A 1 101 ? 18.446 46.042 34.015 1.00 18.97 101 ALA A CA 1
ATOM 776 C C . ALA A 1 101 ? 18.447 47.583 33.924 1.00 20.76 101 ALA A C 1
ATOM 777 O O . ALA A 1 101 ? 18.596 48.257 34.920 1.00 24.57 101 ALA A O 1
ATOM 779 N N . CYS A 1 102 ? 18.338 48.036 32.717 1.00 22.75 102 CYS A N 1
ATOM 780 C CA . CYS A 1 102 ? 18.184 49.459 32.393 1.00 23.30 102 CYS A CA 1
ATOM 781 C C . CYS A 1 102 ? 16.662 49.614 32.543 1.00 28.63 102 CYS A C 1
ATOM 782 O O . CYS A 1 102 ? 15.912 48.649 32.349 1.00 28.78 102 CYS A O 1
ATOM 785 N N . SER A 1 103 ? 16.286 50.832 32.892 1.00 32.18 103 SER A N 1
ATOM 786 C CA . SER A 1 103 ? 14.836 51.085 33.085 1.00 34.94 103 SER A CA 1
ATOM 787 C C . SER A 1 103 ? 14.337 51.675 31.778 1.00 36.99 103 SER A C 1
ATOM 788 O O . SER A 1 103 ? 15.147 51.967 30.896 1.00 34.16 103 SER A O 1
ATOM 791 N N . SER A 1 104 ? 13.030 51.786 31.712 1.00 44.22 104 SER A N 1
ATOM 792 C CA . SER A 1 104 ? 12.473 52.384 30.474 1.00 53.81 104 SER A CA 1
ATOM 793 C C . SER A 1 104 ? 12.857 53.868 30.518 1.00 59.66 104 SER A C 1
ATOM 794 O O . SER A 1 104 ? 13.902 54.338 30.003 1.00 59.87 104 SER A O 1
ATOM 797 N N . SER A 1 105 ? 12.013 54.638 31.184 1.00 62.82 105 SER A N 1
ATOM 798 C CA . SER A 1 105 ? 12.116 56.091 31.347 1.00 64.29 105 SER A CA 1
ATOM 799 C C . SER A 1 105 ? 12.263 56.438 32.824 1.00 65.95 105 SER A C 1
ATOM 800 O O . SER A 1 105 ? 11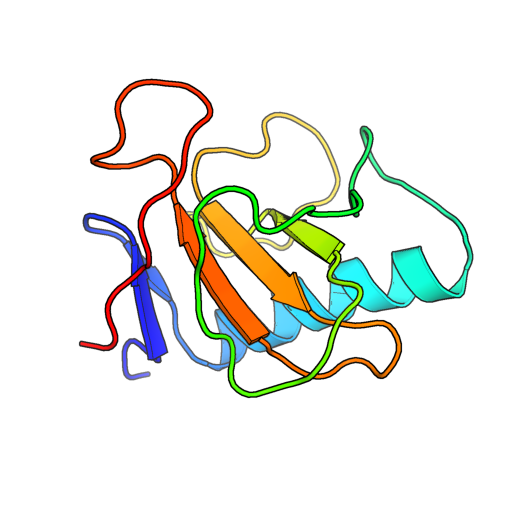.806 57.530 33.238 1.00 67.18 105 SER A O 1
#

Secondary structure (DSSP, 8-state):
---SEEETTEEE-HHHHHHHHHHHHHHHHHT--BTTBSEEE--TT----SS-S-EEEEEB-TT-PBP-SS---SEEEEEETT--EEEEEESTTSSSS--EEPB--

Sequence (105 aa):
ESCEYTCGSTCYWSSDVSAAKAKGYSLYESGDTIDDYPHEYHDYEGFDFPVSGTYYEYPIMSDYDVYTGGSPGADRVIFNGDDELAGVITHTGASGDDFVACSSS

Solvent-accessible surface area: 5523 Å² total; per-residue (Å²): 172,86,34,66,45,31,3,46,117,27,35,0,109,57,70,24,2,62,44,4,34,55,61,0,36,58,19,76,123,70,67,77,82,39,91,88,35,12,76,85,14,151,28,156,50,55,42,151,28,115,33,80,46,103,29,42,19,0,0,6,37,72,106,110,102,50,6,93,30,47,97,32,42,36,10,10,0,0,0,3,28,108,49,74,50,6,6,2,1,2,35,65,76,24,120,48,123,52,18,57,61,12,59,78,124

Radius of gyration: 12.33 Å; Cα contacts (8 Å, |Δi|>4): 215; chains: 1; bounding box: 28×29×32 Å

Foldseek 3Di:
DAQQFQAQNAGDDPVLLLLQLVVQQVQVVVVHDAQCPFDFDPPPVVDPFPDDDRKTWGARDSVSDHDRYDDRAFKIFIAHNVSHGRAMWGPNVPDDNDIDGTHGD

Nearest PDB structures (foldseek):
  1rms-assembly1_A  TM=9.970E-01  e=5.871E-21  Aspergillus phoenicis
  1g02-assembly1_A  TM=9.845E-01  e=1.453E-16  Aspergillus oryzae
  1fzu-assembly1_A  TM=9.844E-01  e=1.552E-16  Aspergillus oryzae
  1i3i-assembly1_A  TM=9.828E-01  e=1.893E-16  Aspergillus oryzae
  1bir-assembly2_B  TM=9.824E-01  e=5.824E-16  Aspergillus oryzae

CATH classification: 3.10.450.30

InterPro domains:
  IPR000026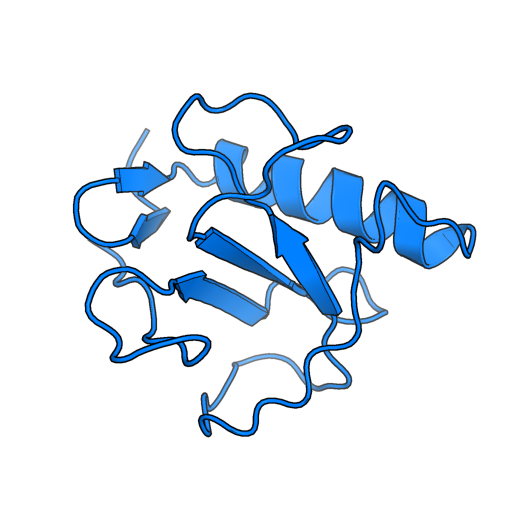 Guanine-specific ribonuclease N1-like [PF00545] (2-103)
  IPR016191 Ribonuclease/ribotoxin [SSF53933] (3-103)

B-factor: mean 22.06, std 10.46, range [4.06, 67.18]